Protein AF-A0A2V6PKV6-F1 (afdb_monomer_lite)

Foldseek 3Di:
DVVVVVVVVVVVVVCVPDPDDDDDVVRPDPPPCVVPDDPVVVCVVCVVVVVVVCVVVVHDDDDDDPVPPPDDDDDPPRDDDDPPDD

Secondary structure (DSSP, 8-state):
-HHHHHHHHHHHHHHHTS------TT-S----GGGTS-HHHHHHHHHHHHHHHHHHHTPPPP---TTS-SS----TTSPPPPTT--

Structure (mmCIF, N/CA/C/O backbone):
data_AF-A0A2V6PKV6-F1
#
_entry.id   AF-A0A2V6PKV6-F1
#
loop_
_atom_site.group_PDB
_atom_site.id
_atom_site.type_symbol
_atom_site.label_atom_id
_atom_site.label_alt_id
_atom_site.label_comp_id
_atom_site.label_asym_id
_atom_site.label_entity_id
_atom_site.label_seq_id
_atom_site.pdbx_PDB_ins_code
_atom_site.Cartn_x
_atom_site.Cartn_y
_atom_site.Cartn_z
_atom_site.occupancy
_atom_site.B_iso_or_equiv
_atom_site.auth_seq_id
_atom_site.auth_comp_id
_atom_site.auth_asym_id
_atom_site.auth_atom_id
_atom_site.pdbx_PDB_model_num
ATOM 1 N N . MET A 1 1 ? 25.829 35.067 2.722 1.00 54.81 1 MET A N 1
ATOM 2 C CA . MET A 1 1 ? 24.817 34.575 3.686 1.00 54.81 1 MET A CA 1
ATOM 3 C C . MET A 1 1 ? 23.368 34.743 3.200 1.00 54.81 1 MET A C 1
ATOM 5 O O . MET A 1 1 ? 22.593 33.827 3.402 1.00 54.81 1 MET A O 1
ATOM 9 N N . ALA A 1 2 ? 23.004 35.818 2.481 1.00 59.34 2 ALA A N 1
ATOM 10 C CA . ALA A 1 2 ? 21.622 36.080 2.026 1.00 59.34 2 ALA A CA 1
ATOM 11 C C . ALA A 1 2 ? 21.030 35.107 0.970 1.00 59.34 2 ALA A C 1
ATOM 13 O O . ALA A 1 2 ? 19.816 34.989 0.850 1.00 59.34 2 ALA A O 1
ATOM 14 N N . PHE A 1 3 ? 21.859 34.404 0.190 1.00 54.06 3 PHE A N 1
ATOM 15 C CA . PHE A 1 3 ? 21.384 33.476 -0.852 1.00 54.06 3 PHE A CA 1
ATOM 16 C C . PHE A 1 3 ? 20.890 32.127 -0.303 1.00 54.06 3 PHE A C 1
ATOM 18 O O . PHE A 1 3 ? 19.980 31.536 -0.873 1.00 54.06 3 PHE A O 1
ATOM 25 N N . ALA A 1 4 ? 21.462 31.654 0.811 1.00 62.91 4 ALA A N 1
ATOM 26 C CA . ALA A 1 4 ? 21.043 30.412 1.465 1.00 62.91 4 ALA A CA 1
ATOM 27 C C . ALA A 1 4 ? 19.671 30.560 2.144 1.00 62.91 4 ALA A C 1
ATOM 29 O O . ALA A 1 4 ? 18.874 29.626 2.152 1.00 62.91 4 ALA A O 1
ATOM 30 N N . ASP A 1 5 ? 19.381 31.756 2.656 1.00 67.19 5 ASP A N 1
ATOM 31 C CA . ASP A 1 5 ? 18.107 32.091 3.292 1.00 67.19 5 ASP A CA 1
ATOM 32 C C . ASP A 1 5 ? 16.955 32.063 2.271 1.00 67.19 5 ASP A C 1
ATOM 34 O O . ASP A 1 5 ? 15.975 31.340 2.446 1.00 67.19 5 ASP A O 1
ATOM 38 N N . ARG A 1 6 ? 17.163 32.689 1.102 1.00 71.62 6 ARG A N 1
ATOM 39 C CA . ARG A 1 6 ? 16.212 32.653 -0.026 1.00 71.62 6 ARG A CA 1
ATOM 40 C C . ARG A 1 6 ? 15.975 31.248 -0.581 1.00 71.62 6 ARG A C 1
ATOM 42 O O . ARG A 1 6 ? 14.855 30.918 -0.963 1.00 71.62 6 ARG A O 1
ATOM 49 N N . ASP A 1 7 ? 17.009 30.407 -0.635 1.00 79.94 7 ASP A N 1
ATOM 50 C CA . ASP A 1 7 ? 16.859 29.010 -1.064 1.00 79.94 7 ASP A CA 1
ATOM 51 C C . ASP A 1 7 ? 16.043 28.188 -0.052 1.00 79.94 7 ASP A C 1
ATOM 53 O O . ASP A 1 7 ? 15.228 27.340 -0.426 1.00 79.94 7 ASP A O 1
ATOM 57 N N . THR A 1 8 ? 16.213 28.482 1.238 1.00 80.88 8 THR A N 1
ATOM 58 C CA . THR A 1 8 ? 15.471 27.839 2.328 1.00 80.88 8 THR A CA 1
ATOM 59 C C . THR A 1 8 ? 14.001 28.259 2.327 1.00 80.88 8 THR A C 1
ATOM 61 O O . THR A 1 8 ? 13.122 27.403 2.459 1.00 80.88 8 THR A O 1
ATOM 64 N N . GLU A 1 9 ? 13.716 29.544 2.113 1.00 82.75 9 GLU A N 1
ATOM 65 C CA . GLU A 1 9 ? 12.354 30.072 1.965 1.00 82.75 9 GLU A CA 1
ATOM 66 C C . GLU A 1 9 ? 11.648 29.507 0.732 1.00 82.75 9 GLU A C 1
ATOM 68 O O . GLU A 1 9 ? 10.509 29.051 0.842 1.00 82.75 9 GLU A O 1
ATOM 73 N N . ARG A 1 10 ? 12.338 29.429 -0.414 1.00 85.75 10 ARG A N 1
ATOM 74 C CA . ARG A 1 10 ? 11.805 28.801 -1.632 1.00 85.75 10 ARG A CA 1
ATOM 75 C C . ARG A 1 10 ? 11.417 27.344 -1.386 1.00 85.75 10 ARG A C 1
ATOM 77 O O . ARG A 1 10 ? 10.282 26.955 -1.645 1.00 85.75 10 ARG A O 1
ATOM 84 N N . LYS A 1 11 ? 12.322 26.555 -0.798 1.00 82.00 11 LYS A N 1
ATOM 85 C CA . LYS A 1 11 ? 12.059 25.149 -0.446 1.00 82.00 11 LYS A CA 1
ATOM 86 C C . LYS A 1 11 ? 10.942 24.991 0.585 1.00 82.00 11 LYS A C 1
ATOM 88 O O . LYS A 1 11 ? 10.315 23.933 0.639 1.00 82.00 11 LYS A O 1
ATOM 93 N N . ARG A 1 12 ? 10.730 25.983 1.456 1.00 83.81 12 ARG A N 1
ATOM 94 C CA . ARG A 1 12 ? 9.617 26.003 2.416 1.00 83.81 12 ARG A CA 1
ATOM 95 C C . ARG A 1 12 ? 8.295 26.291 1.701 1.00 83.81 12 ARG A C 1
ATOM 97 O O . ARG A 1 12 ? 7.325 25.591 1.966 1.00 83.81 12 ARG A O 1
ATOM 104 N N . ALA A 1 13 ? 8.275 27.251 0.776 1.00 86.75 13 ALA A N 1
ATOM 105 C CA . ALA A 1 13 ? 7.105 27.572 -0.038 1.00 86.75 13 ALA A CA 1
ATOM 106 C C . ALA A 1 13 ? 6.694 26.398 -0.947 1.00 86.75 13 ALA A C 1
ATOM 108 O O . ALA A 1 13 ? 5.523 26.037 -0.992 1.00 86.75 13 ALA A O 1
ATOM 109 N N . GLU A 1 14 ? 7.656 25.722 -1.582 1.00 86.31 14 GLU A N 1
ATOM 110 C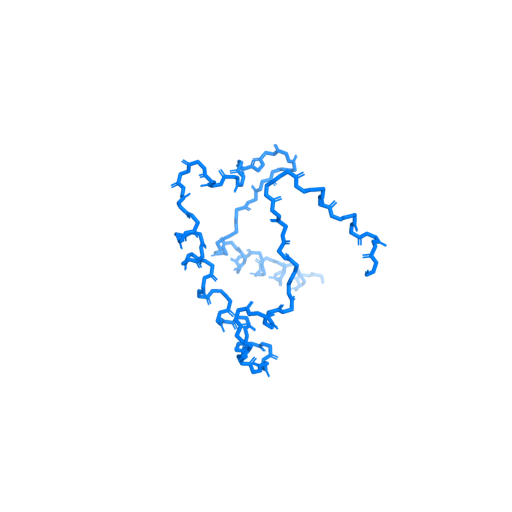 CA . GLU A 1 14 ? 7.412 24.521 -2.401 1.00 86.31 14 GLU A CA 1
ATOM 111 C C . GLU A 1 14 ? 6.847 23.345 -1.595 1.00 86.31 14 GLU A C 1
ATOM 113 O O . GLU A 1 14 ? 6.076 22.546 -2.124 1.00 86.31 14 GLU A O 1
ATOM 118 N N . ARG A 1 15 ? 7.222 23.234 -0.315 1.00 82.69 15 ARG A N 1
ATOM 119 C CA . ARG A 1 15 ? 6.707 22.208 0.602 1.00 82.69 15 ARG A CA 1
ATOM 120 C C . ARG A 1 15 ? 5.358 22.569 1.219 1.00 82.69 15 ARG A C 1
ATOM 122 O O . ARG A 1 15 ? 4.668 21.673 1.686 1.00 82.69 15 ARG A O 1
ATOM 129 N N . ALA A 1 16 ? 4.964 23.843 1.212 1.00 83.88 16 ALA A N 1
ATOM 130 C CA . ALA A 1 16 ? 3.689 24.284 1.782 1.00 83.88 16 ALA A CA 1
ATOM 131 C C . ALA A 1 16 ? 2.471 23.721 1.027 1.00 83.88 16 ALA A C 1
ATOM 13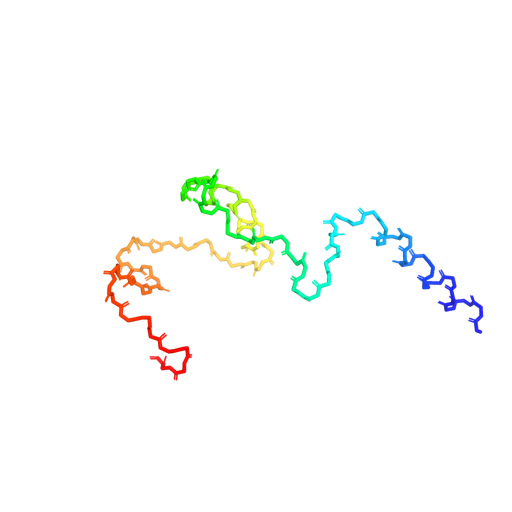3 O O . ALA A 1 16 ? 1.404 23.579 1.610 1.00 83.88 16 ALA A O 1
ATOM 134 N N . GLN A 1 17 ? 2.641 23.373 -0.251 1.00 85.94 17 GLN A N 1
ATOM 135 C CA . GLN A 1 17 ? 1.610 22.746 -1.089 1.00 85.94 17 GLN A CA 1
ATOM 136 C C . GLN A 1 17 ? 1.602 21.210 -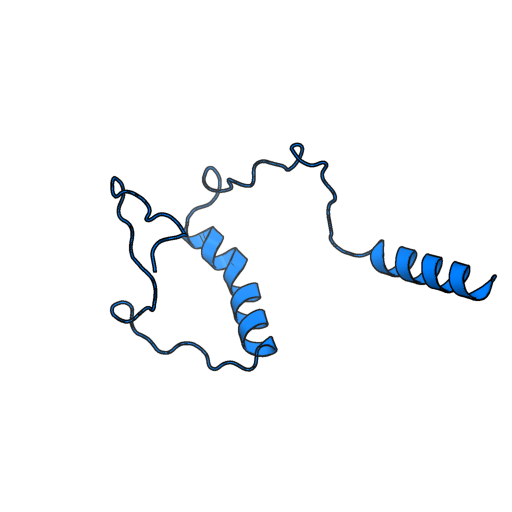1.016 1.00 85.94 17 GLN A C 1
ATOM 138 O O . GLN A 1 17 ? 0.803 20.568 -1.695 1.00 85.94 17 GLN A O 1
ATOM 143 N N . TRP A 1 18 ? 2.517 20.592 -0.264 1.00 85.44 18 TRP A N 1
ATOM 144 C CA . TRP A 1 18 ? 2.555 19.136 -0.175 1.00 85.44 18 TRP A CA 1
ATOM 145 C C . TRP A 1 18 ? 1.344 18.626 0.618 1.00 85.44 18 TRP A C 1
ATOM 147 O O . TRP A 1 18 ? 1.011 19.210 1.650 1.00 85.44 18 TRP A O 1
ATOM 157 N N . PRO A 1 19 ? 0.712 17.515 0.204 1.00 80.50 19 PRO A N 1
ATOM 158 C CA . PRO A 1 19 ? -0.426 16.927 0.907 1.00 80.50 19 PRO A CA 1
ATOM 159 C C . PRO A 1 19 ? 0.040 16.135 2.143 1.00 80.50 19 PRO A C 1
ATOM 161 O O . PRO A 1 19 ? -0.279 14.961 2.302 1.00 80.50 19 PRO A O 1
ATOM 164 N N . ILE A 1 20 ? 0.859 16.753 2.997 1.00 79.75 20 ILE A N 1
ATOM 165 C CA . ILE A 1 20 ? 1.422 16.135 4.199 1.00 79.75 20 ILE A CA 1
ATOM 166 C C . ILE A 1 20 ? 0.780 16.773 5.421 1.00 79.75 20 ILE A C 1
ATOM 168 O O . ILE A 1 20 ? 0.904 17.975 5.651 1.00 79.75 20 ILE A O 1
ATOM 172 N N . VAL A 1 21 ? 0.141 15.943 6.240 1.00 78.12 21 VAL A N 1
ATOM 173 C CA . VAL A 1 21 ? -0.392 16.346 7.541 1.00 78.12 21 VAL A CA 1
ATOM 174 C C . VAL A 1 21 ? 0.655 16.040 8.613 1.00 78.12 21 VAL A C 1
ATOM 176 O O . VAL A 1 21 ? 1.251 14.965 8.619 1.00 78.12 21 VAL A O 1
ATOM 179 N N . ARG A 1 22 ? 0.922 17.001 9.505 1.00 76.75 22 ARG A N 1
ATOM 18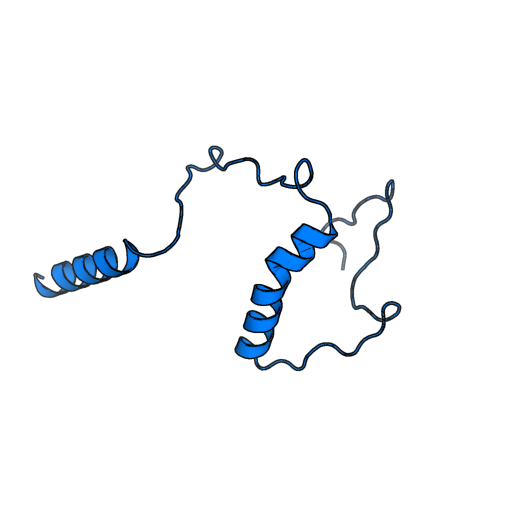0 C CA . ARG A 1 22 ? 1.830 16.820 10.647 1.00 76.75 22 ARG A CA 1
ATOM 181 C C . ARG A 1 22 ? 1.024 16.543 11.907 1.00 76.75 22 ARG A C 1
ATOM 183 O O . ARG A 1 22 ? 0.257 17.402 12.330 1.00 76.75 22 ARG A O 1
ATOM 190 N N . PHE A 1 23 ? 1.305 15.417 12.545 1.00 78.19 23 PHE A N 1
ATOM 191 C CA . PHE A 1 23 ? 0.832 15.098 13.889 1.00 78.19 23 PHE A CA 1
ATOM 192 C C . PHE A 1 23 ? 1.994 15.192 14.882 1.00 78.19 23 PHE A C 1
ATOM 194 O O . PHE A 1 23 ? 3.167 15.121 14.494 1.00 78.19 23 PHE A O 1
ATOM 201 N N . ARG A 1 24 ? 1.688 15.410 16.163 1.00 82.56 24 ARG A N 1
ATOM 202 C CA . ARG A 1 24 ? 2.662 15.132 17.224 1.00 82.56 24 ARG A CA 1
ATOM 203 C C . ARG A 1 24 ? 2.701 13.625 17.431 1.00 82.56 24 ARG A C 1
ATOM 205 O O . ARG A 1 24 ? 1.725 12.941 17.155 1.00 82.56 24 ARG A O 1
ATOM 212 N N . LEU A 1 25 ? 3.834 13.123 17.903 1.00 76.62 25 LEU A N 1
ATOM 213 C CA . LEU A 1 25 ? 3.969 11.711 18.235 1.00 76.62 25 LEU A CA 1
ATOM 214 C C . LEU A 1 25 ? 2.935 11.352 19.320 1.00 76.62 25 LEU A C 1
ATOM 216 O O . LEU A 1 25 ? 3.020 11.908 20.416 1.00 76.62 25 LEU A O 1
ATOM 220 N N . GLY A 1 26 ? 1.968 10.484 18.998 1.00 78.56 26 GLY A N 1
ATOM 221 C CA . GLY A 1 26 ? 0.859 10.095 19.881 1.00 78.56 26 GLY A CA 1
ATOM 222 C C . GLY A 1 26 ? -0.457 10.863 19.678 1.00 78.56 26 GLY A C 1
ATOM 223 O O . GLY A 1 26 ? -1.458 10.480 20.274 1.00 78.56 26 GLY A O 1
ATOM 224 N N . ASP A 1 27 ? -0.466 11.910 18.843 1.00 80.81 27 ASP A N 1
ATOM 225 C CA . ASP A 1 27 ? -1.680 12.630 18.408 1.00 80.81 27 ASP A CA 1
ATOM 226 C C . ASP A 1 27 ? -2.097 12.220 16.980 1.00 80.81 27 ASP A C 1
ATOM 228 O O . ASP A 1 27 ? -2.940 12.867 16.349 1.00 80.81 27 ASP A O 1
ATOM 232 N N . ASP A 1 28 ? -1.452 11.197 16.420 1.00 75.19 28 ASP A N 1
ATOM 233 C CA . ASP A 1 28 ? -1.854 10.609 15.155 1.00 75.19 28 ASP A CA 1
ATOM 234 C C . ASP A 1 28 ? -3.292 10.070 15.262 1.00 75.19 28 ASP A C 1
ATOM 236 O O . ASP A 1 28 ? -3.657 9.431 16.255 1.00 75.19 28 ASP A O 1
ATOM 240 N N . PRO A 1 29 ? -4.161 10.371 14.279 1.00 73.88 29 PRO A N 1
ATOM 241 C CA . PRO A 1 29 ? -5.488 9.788 14.248 1.00 73.88 29 PRO A CA 1
ATOM 242 C C . PRO A 1 29 ? -5.335 8.266 14.219 1.00 73.88 29 PRO A C 1
ATOM 244 O O . PRO A 1 29 ? -4.437 7.776 13.532 1.00 73.88 29 PRO A O 1
ATOM 247 N N . PRO A 1 30 ? -6.200 7.517 14.924 1.00 65.75 30 PRO A N 1
ATOM 248 C CA . PRO A 1 30 ? -6.108 6.067 14.951 1.00 65.75 30 PRO A CA 1
ATOM 249 C C . PRO A 1 30 ? -6.080 5.530 13.516 1.00 65.75 30 PRO A C 1
ATOM 251 O O . PRO A 1 30 ? -7.053 5.657 12.773 1.00 65.75 30 PRO A O 1
ATOM 254 N N . GLU A 1 31 ? -4.940 4.950 13.132 1.00 67.62 31 GLU A N 1
ATOM 255 C CA . GLU A 1 31 ? -4.702 4.398 11.790 1.00 67.62 31 GLU A CA 1
ATOM 256 C C . GLU A 1 31 ? -5.568 3.166 11.505 1.00 67.62 31 GLU A C 1
ATOM 258 O O . GLU A 1 31 ? -5.608 2.661 10.379 1.00 67.62 31 GLU A O 1
ATOM 263 N N . ASP A 1 32 ? -6.277 2.670 12.522 1.00 73.94 32 ASP A N 1
ATOM 264 C CA . ASP A 1 32 ? -7.146 1.523 12.383 1.00 73.94 32 ASP A CA 1
ATOM 265 C C . ASP A 1 32 ? -8.446 1.878 11.651 1.00 73.94 32 ASP A C 1
ATOM 267 O O . ASP A 1 32 ? -9.516 2.098 12.221 1.00 73.94 32 ASP A O 1
ATOM 271 N N . LEU A 1 33 ? -8.347 1.870 10.326 1.00 78.19 33 LEU A N 1
ATOM 272 C CA . LEU A 1 33 ? -9.483 1.978 9.423 1.00 78.19 33 LEU A CA 1
ATOM 273 C C . LEU A 1 33 ? -10.329 0.694 9.390 1.00 78.19 33 LEU A C 1
ATOM 275 O O . LEU A 1 33 ? -11.317 0.652 8.651 1.00 78.19 33 LEU A O 1
ATOM 279 N N . SER A 1 34 ? -9.977 -0.367 10.134 1.00 78.62 34 SER A N 1
ATOM 280 C CA . SER A 1 34 ? -10.666 -1.662 10.046 1.00 78.62 34 SER A CA 1
ATOM 281 C C . SER A 1 34 ? -12.131 -1.615 10.472 1.00 78.62 34 SER A C 1
ATOM 283 O O . SER A 1 34 ? -12.922 -2.405 9.960 1.00 78.62 34 SER A O 1
ATOM 285 N N . ALA A 1 35 ? -12.503 -0.655 11.323 1.00 82.12 35 ALA A N 1
ATOM 286 C CA . ALA A 1 35 ? -13.881 -0.444 11.760 1.00 82.12 35 ALA A CA 1
ATOM 287 C C . ALA A 1 35 ? -14.789 0.167 10.676 1.00 82.12 35 ALA A C 1
ATOM 289 O O . ALA A 1 35 ? -16.005 -0.002 10.735 1.00 82.12 35 ALA A O 1
ATOM 290 N N . ILE A 1 36 ? -14.216 0.881 9.699 1.00 89.44 36 ILE A N 1
ATOM 291 C CA . ILE A 1 36 ? -14.969 1.660 8.696 1.00 89.44 36 ILE A CA 1
ATOM 292 C C . ILE A 1 36 ? -14.654 1.272 7.250 1.00 89.44 36 ILE A C 1
ATOM 294 O O . ILE A 1 36 ? -15.226 1.835 6.322 1.00 89.44 36 ILE A O 1
ATOM 298 N N . THR A 1 37 ? -13.742 0.323 7.048 1.00 87.31 37 THR A N 1
ATOM 299 C CA . THR A 1 37 ? -13.394 -0.207 5.731 1.00 87.31 37 THR A CA 1
ATOM 300 C C . THR A 1 37 ? -13.415 -1.724 5.751 1.00 87.31 37 THR A C 1
ATOM 302 O O . THR A 1 37 ? -13.008 -2.386 6.710 1.00 87.31 37 THR A O 1
ATOM 305 N N . THR A 1 38 ? -13.830 -2.304 4.642 1.00 92.00 38 THR A N 1
ATOM 306 C CA . THR A 1 38 ? -13.639 -3.717 4.352 1.00 92.00 38 THR A CA 1
ATOM 307 C C . THR A 1 38 ? -12.178 -3.985 3.957 1.00 92.00 38 THR A C 1
ATOM 309 O O . THR A 1 38 ? -11.471 -3.092 3.478 1.00 92.00 38 THR A O 1
ATOM 312 N N . PRO A 1 39 ? -11.687 -5.230 4.095 1.00 87.81 39 PRO A N 1
ATOM 313 C CA . PRO A 1 39 ? -10.369 -5.604 3.579 1.00 87.81 39 PRO A CA 1
ATOM 314 C C . PRO A 1 39 ? -10.183 -5.300 2.082 1.00 87.81 39 PRO A C 1
ATOM 316 O O . PRO A 1 39 ? -9.094 -4.904 1.671 1.00 87.81 39 PRO A O 1
ATOM 319 N N . GLY A 1 40 ? -11.239 -5.459 1.275 1.00 91.44 40 GLY A N 1
ATOM 320 C CA . GLY A 1 40 ? -11.208 -5.173 -0.161 1.00 91.44 40 GLY A CA 1
ATOM 321 C C . GLY A 1 40 ? -11.014 -3.687 -0.464 1.00 91.44 40 GLY A C 1
ATOM 322 O O . GLY A 1 40 ? -10.179 -3.345 -1.298 1.00 91.44 40 GLY A O 1
ATOM 323 N N . GLU A 1 41 ? -11.711 -2.804 0.255 1.00 91.00 41 GLU A N 1
ATOM 324 C CA . GLU A 1 41 ? -11.551 -1.349 0.113 1.00 91.00 41 GLU A CA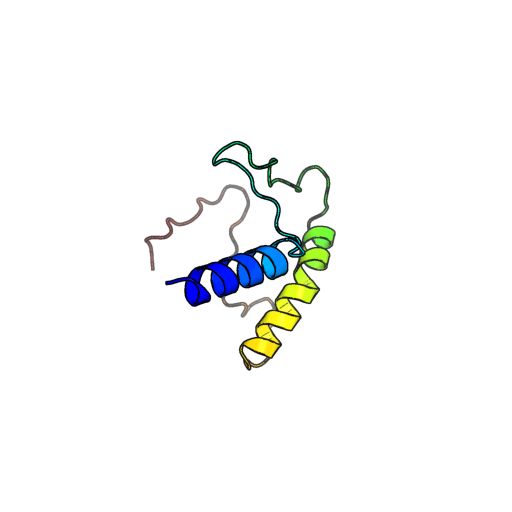 1
ATOM 325 C C . GLU A 1 41 ? -10.136 -0.896 0.475 1.00 91.00 41 GLU A C 1
ATOM 327 O O . GLU A 1 41 ? -9.545 -0.100 -0.253 1.00 91.00 41 GLU A O 1
ATOM 332 N N . ARG A 1 42 ? -9.538 -1.464 1.531 1.00 90.44 42 ARG A N 1
ATOM 333 C CA . ARG A 1 42 ? -8.142 -1.164 1.892 1.00 90.44 42 ARG A CA 1
ATOM 334 C C . ARG A 1 42 ? -7.152 -1.596 0.812 1.00 90.44 42 ARG A C 1
ATOM 336 O O . ARG A 1 42 ? -6.235 -0.843 0.493 1.00 90.44 42 ARG A O 1
ATOM 343 N N . ILE A 1 43 ? -7.342 -2.780 0.221 1.00 89.69 43 ILE A N 1
ATOM 344 C CA . ILE A 1 43 ? -6.520 -3.240 -0.912 1.00 89.69 43 ILE A CA 1
ATOM 345 C C . ILE A 1 43 ? -6.679 -2.280 -2.098 1.00 89.69 43 ILE A C 1
ATOM 347 O O . ILE A 1 43 ? -5.679 -1.880 -2.692 1.00 89.69 43 ILE A O 1
ATOM 351 N N . ALA A 1 44 ? -7.912 -1.877 -2.419 1.00 91.62 44 ALA A N 1
ATOM 352 C CA . ALA A 1 44 ? -8.196 -0.968 -3.527 1.00 91.62 44 ALA A CA 1
ATOM 353 C C . ALA A 1 44 ? -7.546 0.414 -3.333 1.00 91.62 44 ALA A C 1
ATOM 355 O O . ALA A 1 44 ? -6.947 0.937 -4.271 1.00 91.62 44 ALA A O 1
ATOM 356 N N . MET A 1 45 ? -7.593 0.968 -2.116 1.00 90.31 45 MET A N 1
ATOM 357 C CA . MET A 1 45 ? -6.920 2.226 -1.765 1.00 90.31 45 MET A CA 1
ATOM 358 C C . MET A 1 45 ? -5.404 2.160 -2.001 1.00 90.31 45 MET A C 1
ATOM 360 O O . MET A 1 45 ? -4.812 3.105 -2.519 1.00 90.31 45 MET A O 1
ATOM 364 N N . MET A 1 46 ? -4.775 1.038 -1.647 1.00 92.25 46 MET A N 1
ATOM 365 C CA . MET A 1 46 ? -3.324 0.851 -1.761 1.00 92.25 46 MET A CA 1
ATOM 366 C C . MET A 1 46 ? -2.872 0.445 -3.177 1.00 92.25 46 MET A C 1
ATOM 368 O O . MET A 1 46 ? -1.704 0.623 -3.527 1.00 92.25 46 MET A O 1
ATOM 372 N N . TRP A 1 47 ? -3.772 -0.086 -4.014 1.00 92.62 47 TRP A N 1
ATOM 373 C CA . TRP A 1 47 ? -3.424 -0.699 -5.302 1.00 92.62 47 TRP A CA 1
ATOM 374 C C . TRP A 1 47 ? -2.646 0.234 -6.238 1.00 92.62 47 TRP A C 1
ATOM 376 O O . TRP A 1 47 ? -1.580 -0.136 -6.730 1.00 92.62 47 TRP A O 1
ATOM 386 N N . GLY A 1 48 ? -3.119 1.469 -6.427 1.00 92.56 48 GLY A N 1
ATOM 387 C CA . GLY A 1 48 ? -2.446 2.434 -7.304 1.00 92.56 48 GLY A CA 1
ATOM 388 C C . GLY A 1 48 ? -1.029 2.792 -6.834 1.00 92.56 48 GLY A C 1
ATOM 389 O O . GLY A 1 48 ? -0.128 2.979 -7.655 1.00 92.56 48 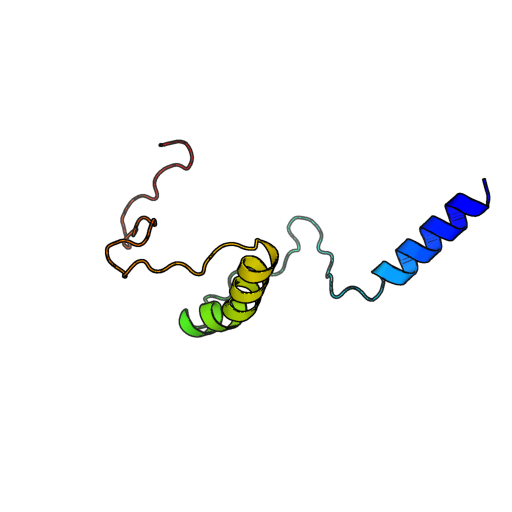GLY A O 1
ATOM 390 N N . LEU A 1 49 ? -0.801 2.826 -5.515 1.00 92.31 49 LEU A N 1
ATOM 391 C CA . LEU A 1 49 ? 0.524 3.064 -4.933 1.00 92.31 49 LEU A CA 1
ATOM 392 C C . LEU A 1 49 ? 1.461 1.881 -5.188 1.00 92.31 49 LEU A C 1
ATOM 394 O O . LEU A 1 49 ? 2.616 2.087 -5.564 1.00 92.31 49 LEU A O 1
ATOM 398 N N . ALA A 1 50 ? 0.962 0.651 -5.041 1.00 90.44 50 ALA A N 1
ATOM 399 C CA . ALA A 1 50 ? 1.724 -0.551 -5.363 1.00 90.44 50 ALA A CA 1
ATOM 400 C C . ALA A 1 50 ? 2.131 -0.570 -6.848 1.00 90.44 50 ALA A C 1
ATOM 402 O O . ALA A 1 50 ? 3.308 -0.737 -7.165 1.00 90.44 50 ALA A O 1
ATOM 403 N N . GLU A 1 51 ? 1.205 -0.309 -7.772 1.00 91.50 51 GLU A N 1
ATOM 404 C CA . GLU A 1 51 ? 1.531 -0.255 -9.204 1.00 91.50 51 GLU A CA 1
ATOM 405 C C . GLU A 1 51 ? 2.596 0.803 -9.528 1.00 91.50 51 GLU A C 1
ATOM 407 O O . GLU A 1 51 ? 3.535 0.535 -10.288 1.00 91.50 51 GLU A O 1
ATOM 412 N N . ALA A 1 52 ? 2.476 2.000 -8.946 1.00 91.81 52 ALA A N 1
ATOM 413 C CA . ALA A 1 52 ? 3.444 3.076 -9.135 1.00 91.81 52 ALA A CA 1
ATOM 414 C C . ALA A 1 52 ? 4.829 2.706 -8.581 1.00 91.81 52 ALA A C 1
ATOM 416 O O . ALA A 1 52 ? 5.840 2.918 -9.256 1.00 91.81 52 ALA A O 1
ATOM 417 N N . ALA A 1 53 ? 4.882 2.103 -7.391 1.00 91.31 53 ALA A N 1
ATOM 418 C CA . ALA A 1 53 ? 6.126 1.675 -6.764 1.00 91.31 53 ALA A CA 1
ATOM 419 C C . ALA A 1 53 ? 6.859 0.613 -7.600 1.00 91.31 53 ALA A C 1
ATOM 421 O O . ALA A 1 53 ? 8.071 0.717 -7.789 1.00 91.31 53 ALA A O 1
ATOM 422 N N . TRP A 1 54 ? 6.142 -0.365 -8.167 1.00 90.81 54 TRP A N 1
ATOM 423 C CA . TRP A 1 54 ? 6.747 -1.391 -9.029 1.00 90.81 54 TRP A CA 1
ATOM 424 C C . TRP A 1 54 ? 7.307 -0.807 -10.328 1.00 90.81 54 TRP A C 1
ATOM 426 O O . TRP A 1 54 ? 8.429 -1.148 -10.719 1.00 90.81 54 TRP A O 1
ATOM 436 N N . LYS A 1 55 ? 6.569 0.118 -10.958 1.00 90.25 55 LYS A N 1
ATOM 437 C CA . LYS A 1 55 ? 7.043 0.859 -12.138 1.00 90.25 55 LYS A CA 1
ATOM 438 C C . LYS A 1 55 ? 8.315 1.646 -11.820 1.00 90.25 55 LYS A C 1
ATOM 440 O O . LYS A 1 55 ? 9.294 1.543 -12.558 1.00 90.25 55 LYS A O 1
ATOM 445 N N . LEU A 1 56 ? 8.325 2.379 -10.706 1.00 95.00 56 LEU A N 1
ATOM 446 C CA . LEU A 1 56 ? 9.473 3.182 -10.278 1.00 95.00 56 LEU A CA 1
ATOM 447 C C . LEU A 1 56 ? 10.696 2.313 -9.952 1.00 95.00 56 LEU A C 1
ATOM 449 O O . LEU A 1 56 ? 11.816 2.636 -10.344 1.00 95.00 56 LEU A O 1
ATOM 453 N N . ALA A 1 57 ? 10.480 1.179 -9.284 1.00 94.38 57 ALA A N 1
ATOM 454 C CA . ALA A 1 57 ? 11.533 0.231 -8.939 1.00 94.38 57 ALA A CA 1
ATOM 455 C C . ALA A 1 57 ? 12.099 -0.523 -10.157 1.00 94.38 57 ALA A C 1
ATOM 457 O O . ALA A 1 57 ? 13.104 -1.222 -10.018 1.00 94.38 57 ALA A O 1
ATOM 458 N N . ARG A 1 58 ? 11.465 -0.404 -11.338 1.00 93.12 58 ARG A N 1
ATOM 459 C CA . ARG A 1 58 ? 11.791 -1.155 -12.564 1.00 93.12 58 ARG A CA 1
ATOM 460 C C . ARG A 1 58 ? 11.859 -2.668 -12.334 1.00 93.12 58 ARG A C 1
ATOM 462 O O . ARG A 1 58 ? 12.647 -3.366 -12.971 1.00 93.12 58 ARG A O 1
ATOM 469 N N . LYS A 1 59 ? 11.043 -3.175 -11.408 1.00 85.75 59 LYS A N 1
ATOM 470 C CA . LYS A 1 59 ? 10.930 -4.610 -11.140 1.00 85.75 59 LYS A CA 1
ATOM 471 C C . LYS A 1 59 ? 9.785 -5.200 -11.965 1.00 85.75 59 LYS A C 1
ATOM 473 O O . LYS A 1 59 ? 8.774 -4.522 -12.157 1.00 85.75 59 LYS A O 1
ATOM 478 N N . PRO A 1 60 ? 9.913 -6.447 -12.448 1.00 88.75 60 PRO A N 1
ATOM 479 C CA . PRO A 1 60 ? 8.801 -7.123 -13.101 1.00 88.75 60 PRO A CA 1
ATOM 480 C C . PRO A 1 60 ? 7.633 -7.294 -12.126 1.00 88.75 60 PRO A C 1
ATOM 482 O O . PRO A 1 60 ? 7.830 -7.422 -10.912 1.00 88.75 60 PRO A O 1
ATOM 485 N N . TRP A 1 61 ? 6.415 -7.306 -12.665 1.00 88.56 61 TRP A N 1
ATOM 486 C CA . TRP A 1 61 ? 5.233 -7.623 -11.872 1.00 88.56 61 TRP A CA 1
ATOM 487 C C . TRP A 1 61 ? 5.316 -9.092 -11.410 1.00 88.56 61 TRP A C 1
ATOM 489 O O . TRP A 1 61 ? 5.652 -9.953 -12.226 1.00 88.56 61 TRP A O 1
ATOM 499 N N . PRO A 1 62 ? 5.066 -9.398 -10.125 1.00 88.06 62 PRO A N 1
ATOM 500 C CA . PRO A 1 62 ? 5.119 -10.763 -9.622 1.00 88.06 62 PRO A CA 1
ATOM 501 C C . PRO A 1 62 ? 4.175 -11.735 -10.347 1.00 88.06 62 PRO A C 1
ATOM 503 O O . PRO A 1 62 ? 2.996 -11.460 -10.528 1.00 88.06 62 PRO A O 1
ATOM 506 N N . THR A 1 63 ? 4.674 -12.910 -10.723 1.00 91.88 63 THR A N 1
ATOM 507 C CA . THR A 1 63 ? 3.908 -13.913 -11.490 1.00 91.88 63 THR A CA 1
ATOM 508 C C . THR A 1 63 ? 3.564 -15.170 -10.694 1.00 91.88 63 THR A C 1
ATOM 510 O O . THR A 1 63 ? 3.067 -16.141 -11.262 1.00 91.88 63 THR A O 1
ATOM 513 N N . TYR A 1 64 ? 3.838 -15.187 -9.390 1.00 90.44 64 TYR A N 1
ATOM 514 C CA . TYR A 1 64 ? 3.515 -16.330 -8.541 1.00 90.44 64 TYR A CA 1
ATOM 515 C C . TYR A 1 64 ? 1.996 -16.540 -8.440 1.00 90.44 64 TYR A C 1
ATOM 517 O O . TYR A 1 64 ? 1.216 -15.588 -8.391 1.00 90.44 64 TYR A O 1
ATOM 525 N N . ASP A 1 65 ? 1.567 -17.800 -8.364 1.00 90.62 65 ASP A N 1
ATOM 526 C CA . ASP A 1 65 ? 0.209 -18.118 -7.928 1.00 90.62 65 ASP A CA 1
ATOM 527 C C . ASP A 1 65 ? 0.094 -18.032 -6.398 1.00 90.62 65 ASP A C 1
ATOM 529 O O . ASP A 1 65 ? 1.081 -17.876 -5.677 1.00 90.62 65 ASP A O 1
ATOM 533 N N . ARG A 1 66 ? -1.133 -18.165 -5.884 1.00 84.94 66 ARG A N 1
ATOM 534 C CA . ARG A 1 66 ? -1.416 -18.008 -4.453 1.00 84.94 66 ARG A CA 1
ATOM 535 C C . ARG A 1 66 ? -0.652 -18.981 -3.543 1.00 84.94 66 ARG A C 1
ATOM 537 O O . ARG A 1 66 ? -0.400 -18.630 -2.394 1.00 84.94 66 ARG A O 1
ATOM 544 N N . ARG A 1 67 ? -0.299 -20.178 -4.020 1.00 88.44 67 ARG A N 1
ATOM 545 C CA . ARG A 1 67 ? 0.452 -21.187 -3.250 1.00 88.44 67 ARG A CA 1
ATOM 546 C C . ARG A 1 67 ? 1.945 -20.872 -3.188 1.00 88.44 67 ARG A C 1
ATOM 548 O O . ARG A 1 67 ? 2.601 -21.316 -2.255 1.00 88.44 67 ARG A O 1
ATOM 555 N N . HIS A 1 68 ? 2.452 -20.104 -4.149 1.00 90.00 68 HIS A N 1
ATOM 556 C CA . HIS A 1 68 ? 3.866 -19.749 -4.274 1.00 90.00 68 HIS A CA 1
ATOM 557 C C . HIS A 1 68 ? 4.162 -18.290 -3.900 1.00 90.00 68 HIS A C 1
ATOM 559 O O . HIS A 1 68 ? 5.267 -17.806 -4.145 1.00 90.00 68 HIS A O 1
ATOM 565 N N . ILE A 1 69 ? 3.192 -17.569 -3.321 1.00 90.62 69 ILE A N 1
ATOM 566 C CA . ILE A 1 69 ? 3.425 -16.218 -2.802 1.00 90.62 69 ILE A CA 1
ATOM 567 C C . ILE A 1 69 ? 4.544 -16.299 -1.749 1.00 90.62 69 ILE A C 1
ATOM 569 O O . ILE A 1 69 ? 4.426 -17.102 -0.822 1.00 90.62 69 ILE A O 1
ATOM 573 N N . PRO A 1 70 ? 5.588 -15.451 -1.827 1.00 88.31 70 PRO A N 1
ATOM 574 C CA . PRO A 1 70 ? 6.656 -15.376 -0.832 1.00 88.31 70 PRO A CA 1
ATOM 575 C C . PRO A 1 70 ? 6.169 -14.630 0.422 1.00 88.31 70 PRO A C 1
ATOM 577 O O . PRO A 1 70 ? 6.684 -13.577 0.787 1.00 88.31 70 PRO A O 1
ATOM 580 N N . ALA A 1 71 ? 5.113 -15.146 1.044 1.00 85.12 71 ALA A N 1
ATOM 581 C CA . ALA A 1 71 ? 4.519 -14.629 2.264 1.00 85.12 71 ALA A CA 1
ATOM 582 C C . ALA A 1 71 ? 4.089 -15.795 3.155 1.00 85.12 71 ALA A C 1
ATOM 584 O O . ALA A 1 71 ? 3.677 -16.852 2.676 1.00 85.12 71 ALA A O 1
ATOM 585 N N . ARG A 1 72 ? 4.133 -15.581 4.469 1.00 82.56 72 ARG A N 1
ATOM 586 C CA . ARG A 1 72 ? 3.627 -16.536 5.454 1.00 82.56 72 ARG A CA 1
ATOM 587 C C . ARG A 1 72 ? 2.171 -16.209 5.774 1.00 82.56 72 ARG A C 1
ATOM 589 O O . ARG A 1 72 ? 1.855 -15.087 6.163 1.00 82.56 72 ARG A O 1
ATOM 596 N N . LEU A 1 73 ? 1.283 -17.188 5.619 1.00 83.06 73 LEU A N 1
ATOM 597 C CA . LEU A 1 73 ? -0.095 -17.075 6.092 1.00 83.06 73 LEU A CA 1
ATOM 598 C C . LEU A 1 73 ? -0.114 -17.338 7.600 1.00 83.06 73 LEU A C 1
ATOM 600 O O . LEU A 1 73 ? 0.254 -18.430 8.019 1.00 83.06 73 LEU A O 1
ATOM 604 N N . VAL A 1 74 ? -0.563 -16.358 8.383 1.00 84.69 74 VAL A N 1
ATOM 605 C CA . VAL A 1 74 ? -0.833 -16.514 9.819 1.00 84.69 74 VAL A CA 1
ATOM 606 C C . VAL A 1 74 ? -2.342 -16.578 10.008 1.00 84.69 74 VAL A C 1
ATOM 608 O O . VAL A 1 74 ? -3.072 -15.714 9.507 1.00 84.69 74 VAL A O 1
ATOM 611 N N . ARG A 1 75 ? -2.824 -17.620 10.684 1.00 84.31 75 ARG A N 1
ATOM 612 C CA . ARG A 1 75 ? -4.255 -17.801 10.956 1.00 84.31 75 ARG A CA 1
ATOM 613 C C . ARG A 1 75 ? -4.651 -17.163 12.290 1.00 84.31 75 ARG A C 1
ATOM 615 O O . ARG A 1 75 ? -3.812 -17.017 13.176 1.00 84.31 75 ARG A O 1
ATOM 622 N N . PRO A 1 76 ? -5.933 -16.800 12.474 1.00 82.69 76 PRO A N 1
ATOM 623 C CA . PRO A 1 76 ? -6.420 -16.349 13.773 1.00 82.69 76 PRO A CA 1
ATOM 624 C C . PRO A 1 76 ? -6.099 -17.375 14.871 1.00 82.69 76 PRO A C 1
ATOM 626 O O . PRO A 1 76 ? -6.418 -18.553 14.723 1.00 82.69 76 PRO A O 1
ATOM 629 N N . GLY A 1 77 ? -5.464 -16.923 15.956 1.00 86.94 77 GLY A N 1
ATOM 630 C CA . GLY A 1 77 ? -5.033 -17.773 17.072 1.00 86.94 77 GLY A CA 1
ATOM 631 C C . GLY A 1 77 ? -3.622 -18.359 16.941 1.00 86.94 77 GLY A C 1
ATOM 632 O O . GLY A 1 77 ? -3.114 -18.906 17.917 1.00 86.94 77 GLY A O 1
ATOM 633 N N . GLU A 1 78 ? -2.961 -18.222 15.789 1.00 86.81 78 GLU A N 1
ATOM 634 C CA . GLU A 1 78 ? -1.537 -18.545 15.662 1.00 86.81 78 GLU A CA 1
ATOM 635 C C . GLU A 1 78 ? -0.679 -17.404 16.222 1.00 86.81 78 GLU A C 1
ATOM 637 O O . GLU A 1 78 ? -0.958 -16.223 15.999 1.00 86.81 78 GLU A O 1
ATOM 642 N N . ALA A 1 79 ? 0.388 -17.755 16.944 1.00 78.50 79 ALA A N 1
ATOM 643 C CA . ALA A 1 79 ? 1.365 -16.777 17.400 1.00 78.50 79 ALA A CA 1
ATOM 644 C C . ALA A 1 79 ? 2.058 -16.141 16.188 1.00 78.50 79 ALA A C 1
ATOM 646 O O . ALA A 1 79 ? 2.554 -16.844 15.301 1.00 78.50 79 ALA A O 1
ATOM 647 N N . ARG A 1 80 ? 2.098 -14.804 16.146 1.00 73.75 80 ARG A N 1
ATOM 648 C CA . ARG A 1 80 ? 2.901 -14.097 15.149 1.00 73.75 80 ARG A CA 1
ATOM 649 C C . ARG A 1 80 ? 4.375 -14.407 15.446 1.00 73.75 80 ARG A C 1
ATOM 651 O O . ARG A 1 80 ? 4.781 -14.222 16.593 1.00 73.75 80 ARG A O 1
ATOM 658 N N . PRO A 1 81 ? 5.152 -14.908 14.472 1.00 71.50 81 PRO A N 1
ATOM 659 C CA . PRO A 1 81 ? 6.581 -15.118 14.673 1.00 71.50 81 PRO A CA 1
ATOM 660 C C . PRO A 1 81 ? 7.245 -13.790 15.052 1.00 71.50 81 PRO A C 1
ATOM 662 O O . PRO A 1 81 ? 6.821 -12.734 14.577 1.00 71.50 81 PRO A O 1
ATOM 665 N N . HIS A 1 82 ? 8.236 -13.848 15.939 1.00 72.94 82 HIS A N 1
ATOM 666 C CA . HIS A 1 82 ? 9.018 -12.674 16.314 1.00 72.94 82 HIS A CA 1
ATOM 667 C C . HIS A 1 82 ? 9.834 -12.227 15.098 1.00 72.94 82 HIS A C 1
ATOM 669 O O . HIS A 1 82 ? 10.401 -13.077 14.415 1.00 72.94 82 HIS A O 1
ATOM 675 N N . ASP A 1 83 ? 9.931 -10.920 14.841 1.00 67.38 83 ASP A N 1
ATOM 676 C CA . ASP A 1 83 ? 10.642 -10.373 13.668 1.00 67.38 83 ASP A CA 1
ATOM 677 C C . ASP A 1 83 ? 12.159 -10.705 13.654 1.00 67.38 83 ASP A C 1
ATOM 679 O O . ASP A 1 83 ? 12.841 -10.424 12.672 1.00 67.38 83 ASP A O 1
ATOM 683 N N . ASP A 1 84 ? 12.671 -11.339 14.720 1.00 67.44 84 ASP A N 1
ATOM 684 C CA . ASP A 1 84 ? 14.063 -11.789 14.875 1.00 67.44 84 ASP A CA 1
ATOM 685 C C . ASP A 1 84 ? 14.300 -13.264 14.484 1.00 67.44 84 ASP A C 1
ATOM 687 O O . ASP A 1 84 ? 15.445 -13.721 14.510 1.00 67.44 84 ASP A O 1
ATOM 691 N N . GLU A 1 85 ? 13.261 -14.036 14.144 1.00 54.06 85 GLU A N 1
ATOM 692 C CA . GLU A 1 85 ? 13.440 -15.404 13.638 1.00 54.06 85 GLU A CA 1
ATOM 693 C C . GLU A 1 85 ? 13.564 -15.419 12.099 1.00 54.06 85 GLU A C 1
ATOM 695 O O . GLU A 1 85 ? 12.710 -14.840 11.421 1.00 54.06 85 GLU A O 1
ATOM 700 N N . PRO A 1 86 ? 14.617 -16.059 11.543 1.00 54.56 86 PRO A N 1
ATOM 701 C CA . PRO A 1 86 ? 14.909 -16.076 10.107 1.00 54.56 86 PRO A CA 1
ATOM 702 C C . PRO A 1 86 ? 13.916 -16.886 9.259 1.00 54.56 86 PRO A C 1
ATOM 704 O O . PRO A 1 86 ? 13.307 -17.854 9.772 1.00 54.56 86 PRO A O 1
#

Radius of gyration: 20.65 Å; chains: 1; bounding box: 40×57×33 Å

Sequence (86 aa):
MAFADRDTERKRAERAQWPIVRFRLGDDPPEDLSAITTPGERIAMMWGLAEAAWKLARKPWPTYDRRHIPARLVRPGEARPHDDEP

pLDDT: mean 82.16, std 9.98, range [54.06, 95.0]